Protein AF-A0A9P9QE24-F1 (afdb_monomer_lite)

Structure (mmCIF, N/CA/C/O backbone):
data_AF-A0A9P9QE24-F1
#
_entry.id   AF-A0A9P9QE24-F1
#
loop_
_atom_site.group_PDB
_atom_site.id
_atom_site.type_symbol
_atom_site.label_atom_id
_atom_site.label_alt_id
_atom_site.label_comp_id
_atom_site.label_asym_id
_atom_site.label_entity_id
_atom_site.label_seq_id
_atom_site.pdbx_PDB_ins_code
_atom_site.Cartn_x
_atom_site.Cartn_y
_atom_site.Cartn_z
_atom_site.occupancy
_atom_site.B_iso_or_equiv
_atom_site.auth_seq_id
_atom_site.auth_comp_id
_atom_site.auth_asym_id
_atom_site.auth_atom_id
_atom_site.pdbx_PDB_model_num
ATOM 1 N N . MET A 1 1 ? 2.136 -29.336 -93.535 1.00 42.28 1 MET A N 1
ATOM 2 C CA . MET A 1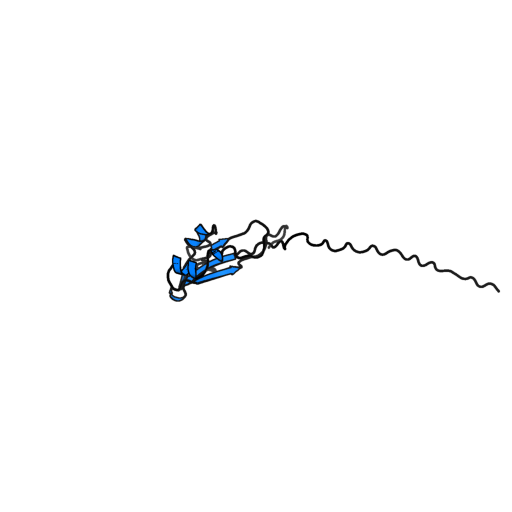 1 ? 2.729 -29.765 -92.248 1.00 42.28 1 MET A CA 1
ATOM 3 C C . MET A 1 1 ? 3.724 -28.710 -91.794 1.00 42.28 1 MET A C 1
ATOM 5 O O . MET A 1 1 ? 4.719 -28.538 -92.482 1.00 42.28 1 MET A O 1
ATOM 9 N N . LYS A 1 2 ? 3.430 -27.976 -90.715 1.00 40.09 2 LYS A N 1
ATOM 10 C CA . LYS A 1 2 ? 4.398 -27.226 -89.889 1.00 40.09 2 LYS A CA 1
ATOM 11 C C . LYS A 1 2 ? 3.633 -26.669 -88.683 1.00 40.09 2 LYS A C 1
ATOM 13 O O . LYS A 1 2 ? 2.966 -25.648 -88.792 1.00 40.09 2 LYS A O 1
ATOM 18 N N . SER A 1 3 ? 3.668 -27.407 -87.577 1.00 41.72 3 SER A N 1
ATOM 19 C CA . SER A 1 3 ? 3.142 -26.965 -86.285 1.00 41.72 3 SER A CA 1
ATOM 20 C C . SER A 1 3 ? 4.275 -26.289 -85.522 1.00 41.72 3 SER A C 1
ATOM 22 O O . SER A 1 3 ? 5.266 -26.941 -85.200 1.00 41.72 3 SER A O 1
ATOM 24 N N . SER A 1 4 ? 4.141 -24.992 -85.258 1.00 46.34 4 SER A N 1
ATOM 25 C CA . SER A 1 4 ? 5.040 -24.264 -84.363 1.00 46.34 4 SER A CA 1
ATOM 26 C C . SER A 1 4 ? 4.561 -24.439 -82.925 1.00 46.34 4 SER A C 1
ATOM 28 O O . SER A 1 4 ? 3.484 -23.972 -82.564 1.00 46.34 4 SER A O 1
ATOM 30 N N . LEU A 1 5 ? 5.362 -25.127 -82.114 1.00 49.28 5 LEU A N 1
ATOM 31 C CA . LEU A 1 5 ? 5.209 -25.207 -80.663 1.00 49.28 5 LEU A CA 1
ATOM 32 C C . LEU A 1 5 ? 5.851 -23.963 -80.036 1.00 49.28 5 LEU A C 1
ATOM 34 O O . LEU A 1 5 ? 7.070 -23.808 -80.064 1.00 49.28 5 LEU A O 1
ATOM 38 N N . LEU A 1 6 ? 5.029 -23.075 -79.479 1.00 48.81 6 LEU A N 1
ATOM 39 C CA . LEU A 1 6 ? 5.473 -22.009 -78.582 1.00 48.81 6 LEU A CA 1
ATOM 40 C C . LEU A 1 6 ? 5.623 -22.597 -77.174 1.00 48.81 6 LEU A C 1
ATOM 42 O O . LEU A 1 6 ? 4.633 -22.904 -76.514 1.00 48.81 6 LEU A O 1
ATOM 46 N N . ALA A 1 7 ? 6.866 -22.769 -76.726 1.00 54.75 7 ALA A N 1
ATOM 47 C CA . ALA A 1 7 ? 7.176 -23.110 -75.344 1.00 54.75 7 ALA A CA 1
ATOM 48 C C . ALA A 1 7 ? 7.156 -21.831 -74.492 1.00 54.75 7 ALA A C 1
ATOM 50 O O . ALA A 1 7 ? 8.026 -20.971 -74.626 1.00 54.75 7 ALA A O 1
ATOM 51 N N . LEU A 1 8 ? 6.152 -21.700 -73.623 1.00 49.38 8 LEU A N 1
ATOM 52 C CA . LEU A 1 8 ? 6.112 -20.676 -72.581 1.00 49.38 8 LEU A CA 1
ATOM 53 C C . LEU A 1 8 ? 7.039 -21.118 -71.437 1.00 49.38 8 LEU A C 1
ATOM 55 O O . LEU A 1 8 ? 6.720 -22.047 -70.697 1.00 49.38 8 LEU A O 1
ATOM 59 N N . ALA A 1 9 ? 8.194 -20.470 -71.291 1.00 56.44 9 ALA A N 1
ATOM 60 C CA . ALA A 1 9 ? 9.043 -20.638 -70.117 1.00 56.44 9 ALA A CA 1
ATOM 61 C C . ALA A 1 9 ? 8.474 -19.794 -68.965 1.00 56.44 9 ALA A C 1
ATOM 63 O O . ALA A 1 9 ? 8.608 -18.571 -68.947 1.00 56.44 9 ALA A O 1
ATOM 64 N N . VAL A 1 10 ? 7.807 -20.449 -68.014 1.00 56.88 10 VAL A N 1
ATOM 65 C CA . VAL A 1 10 ? 7.388 -19.832 -66.751 1.00 56.88 10 VAL A CA 1
ATOM 66 C C . VAL A 1 10 ? 8.619 -19.716 -65.854 1.00 56.88 10 VAL A C 1
ATOM 68 O O . VAL A 1 10 ? 9.113 -20.712 -65.329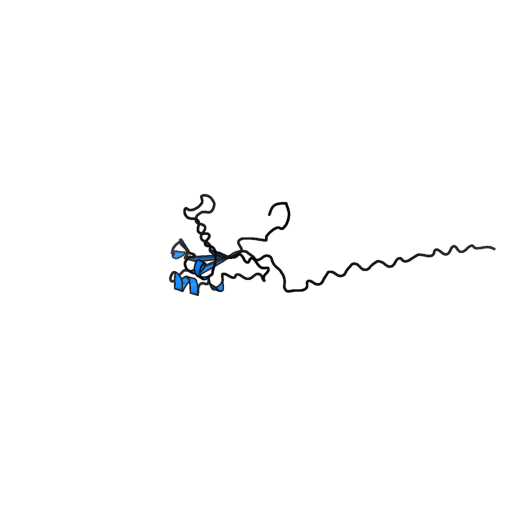 1.00 56.88 10 VAL A O 1
ATOM 71 N N . PHE A 1 11 ? 9.131 -18.497 -65.686 1.00 52.94 11 PHE A N 1
ATOM 72 C CA . PHE A 1 11 ? 10.143 -18.197 -64.677 1.00 52.94 11 PHE A CA 1
ATOM 73 C C . PHE A 1 11 ? 9.480 -18.169 -63.295 1.00 52.94 11 PHE A C 1
ATOM 75 O O . PHE A 1 11 ? 8.800 -17.210 -62.934 1.00 52.94 11 PHE A O 1
ATOM 82 N N . LEU A 1 12 ? 9.676 -19.234 -62.518 1.00 55.22 12 LEU A N 1
ATOM 83 C CA . LEU A 1 12 ? 9.391 -19.256 -61.085 1.00 55.22 12 LEU A CA 1
ATOM 84 C C . LEU A 1 12 ? 10.467 -18.432 -60.368 1.00 55.22 12 LEU A C 1
ATOM 86 O O . LEU A 1 12 ? 11.583 -18.904 -60.156 1.00 55.22 12 LEU A O 1
ATOM 90 N N . ALA A 1 13 ? 10.141 -17.190 -60.012 1.00 59.72 13 ALA A N 1
ATOM 91 C CA . ALA A 1 13 ? 10.952 -16.427 -59.073 1.00 59.72 13 ALA A CA 1
ATOM 92 C C . ALA A 1 13 ? 10.856 -17.090 -57.684 1.00 59.72 13 ALA A C 1
ATOM 94 O O . ALA A 1 13 ? 9.744 -17.381 -57.232 1.00 59.72 13 ALA A O 1
ATOM 95 N N . PRO A 1 14 ? 11.978 -17.342 -56.989 1.00 56.97 14 PRO A N 1
ATOM 96 C CA . PRO A 1 14 ? 11.929 -17.830 -55.621 1.00 56.97 14 PRO A CA 1
ATOM 97 C C . PRO A 1 14 ? 11.340 -16.725 -54.739 1.00 56.97 14 PRO A C 1
ATOM 99 O O . PRO A 1 14 ? 11.884 -15.624 -54.654 1.00 56.97 14 PRO A O 1
ATOM 102 N N . ALA A 1 15 ? 10.206 -17.006 -54.098 1.00 63.94 15 ALA A N 1
ATOM 103 C CA . ALA A 1 15 ? 9.669 -16.135 -53.066 1.00 63.94 15 ALA A CA 1
ATOM 104 C C . ALA A 1 15 ? 10.704 -16.047 -51.935 1.00 63.94 15 ALA A C 1
ATOM 106 O O . ALA A 1 15 ? 11.039 -17.064 -51.323 1.00 63.94 15 ALA A O 1
ATOM 107 N N . LEU A 1 16 ? 11.241 -14.849 -51.679 1.00 59.03 16 LEU A N 1
ATOM 108 C CA . LEU A 1 16 ? 12.042 -14.605 -50.484 1.00 59.03 16 LEU A CA 1
ATOM 109 C C . LEU A 1 16 ? 11.197 -14.991 -49.268 1.00 59.03 16 LEU A C 1
ATOM 111 O O . LEU A 1 16 ? 10.115 -14.442 -49.059 1.00 59.03 16 LEU A O 1
ATOM 115 N N . ALA A 1 17 ? 11.685 -15.959 -48.492 1.00 63.47 17 ALA A N 1
ATOM 116 C CA . ALA A 1 17 ? 11.068 -16.330 -47.232 1.00 63.47 17 ALA A CA 1
ATOM 117 C C . ALA A 1 17 ? 10.991 -15.083 -46.344 1.00 63.47 17 ALA A C 1
ATOM 119 O O . ALA A 1 17 ? 11.987 -14.375 -46.174 1.00 63.47 17 ALA A O 1
ATOM 120 N N . ALA A 1 18 ? 9.803 -14.807 -45.806 1.00 64.38 18 ALA A N 1
ATOM 121 C CA . ALA A 1 18 ? 9.638 -13.742 -44.831 1.00 64.38 18 ALA A CA 1
ATOM 122 C C . ALA A 1 18 ? 10.638 -13.959 -43.681 1.00 64.38 18 ALA A C 1
ATOM 124 O O . ALA A 1 18 ? 10.839 -15.111 -43.271 1.00 64.38 18 ALA A O 1
ATOM 125 N N . PRO A 1 19 ? 11.284 -12.896 -43.170 1.00 58.41 19 PRO A N 1
ATOM 126 C CA . PRO A 1 19 ? 12.170 -13.031 -42.027 1.00 58.41 19 PRO A CA 1
ATOM 127 C C . PRO A 1 19 ? 11.387 -13.683 -40.888 1.00 58.41 19 PRO A C 1
ATOM 129 O O . PRO A 1 19 ? 10.282 -13.251 -40.553 1.00 58.41 19 PRO A O 1
ATOM 132 N N . ALA A 1 20 ? 11.947 -14.758 -40.332 1.00 63.12 20 ALA A N 1
ATOM 133 C CA . ALA A 1 20 ? 11.370 -15.399 -39.164 1.00 63.12 20 ALA A CA 1
ATOM 134 C C . ALA A 1 20 ? 11.201 -14.337 -38.064 1.00 63.12 20 ALA A C 1
ATOM 136 O O . ALA A 1 20 ? 12.107 -13.511 -37.891 1.00 63.12 20 ALA A O 1
ATOM 137 N N . PRO A 1 21 ? 10.069 -14.324 -37.337 1.00 55.22 21 PRO A N 1
ATOM 138 C CA . PRO A 1 21 ? 9.915 -13.427 -36.205 1.00 55.22 21 PRO A CA 1
ATOM 139 C C . PRO A 1 21 ? 11.106 -13.642 -35.275 1.00 55.22 21 PRO A C 1
ATOM 141 O O . PRO A 1 21 ? 11.424 -14.778 -34.916 1.00 55.22 21 PRO A O 1
ATOM 144 N N . LEU A 1 22 ? 11.804 -12.552 -34.949 1.00 54.56 22 LEU A N 1
ATOM 145 C CA . LEU A 1 22 ? 12.902 -12.591 -33.995 1.00 54.56 22 LEU A CA 1
ATOM 146 C C . LEU A 1 22 ? 12.350 -13.195 -32.708 1.00 54.56 22 LEU A C 1
ATOM 148 O O . LEU A 1 22 ? 11.462 -12.620 -32.080 1.00 54.56 22 LEU A O 1
ATOM 152 N N . ALA A 1 23 ? 12.838 -14.383 -32.350 1.00 53.97 23 ALA A N 1
ATOM 153 C CA . ALA A 1 23 ? 12.490 -15.005 -31.089 1.00 53.97 23 ALA A CA 1
ATOM 154 C C . ALA A 1 23 ? 12.843 -14.009 -29.983 1.00 53.97 23 ALA A C 1
ATOM 156 O O . ALA A 1 23 ? 13.989 -13.567 -29.892 1.00 53.97 23 ALA A O 1
ATOM 157 N N . GLN A 1 24 ? 11.849 -13.616 -29.190 1.00 46.56 24 GLN A N 1
ATOM 158 C CA . GLN A 1 24 ? 12.034 -12.694 -28.081 1.00 46.56 24 GLN A CA 1
ATOM 159 C C . GLN A 1 24 ? 13.056 -13.319 -27.118 1.00 46.56 24 GLN A C 1
ATOM 161 O O . GLN A 1 24 ? 12.770 -14.295 -26.428 1.00 46.56 24 GLN A O 1
ATOM 166 N N . GLN A 1 25 ? 14.296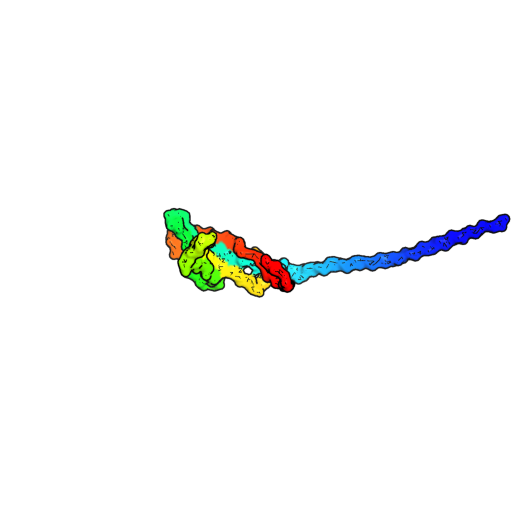 -12.824 -27.150 1.00 42.41 25 GLN A N 1
ATOM 167 C CA . GLN A 1 25 ? 15.378 -13.324 -26.309 1.00 42.41 25 GLN A CA 1
ATOM 168 C C . GLN A 1 25 ? 15.309 -12.627 -24.950 1.00 42.41 25 GLN A C 1
ATOM 170 O O . GLN A 1 25 ? 15.660 -11.457 -24.822 1.00 42.41 25 GLN A O 1
ATOM 175 N N . GLY A 1 26 ? 14.860 -13.365 -23.937 1.00 51.06 26 GLY A N 1
ATOM 176 C CA . GLY A 1 26 ? 14.782 -12.908 -22.549 1.00 51.06 26 GLY A CA 1
ATOM 177 C C . GLY A 1 26 ? 13.394 -13.124 -21.939 1.00 51.06 26 GLY A C 1
ATOM 178 O O . GLY A 1 26 ? 12.436 -13.370 -22.669 1.00 51.06 26 GLY A O 1
ATOM 179 N N . PRO A 1 27 ? 13.267 -13.072 -20.600 1.00 49.84 27 PRO A N 1
ATOM 180 C CA . PRO A 1 27 ? 11.959 -13.082 -19.949 1.00 49.84 27 PRO A CA 1
ATOM 181 C C . PRO A 1 27 ? 11.130 -11.879 -20.416 1.00 49.84 27 PRO A C 1
ATOM 183 O O . PRO A 1 27 ? 11.703 -10.856 -20.796 1.00 49.84 27 PRO A O 1
ATOM 186 N N . ASP A 1 28 ? 9.800 -11.979 -20.355 1.00 52.94 28 ASP A N 1
ATOM 187 C CA . ASP A 1 28 ? 8.926 -10.878 -20.756 1.00 52.94 28 ASP A CA 1
ATOM 188 C C . ASP A 1 28 ? 9.334 -9.560 -20.083 1.00 52.94 28 ASP A C 1
ATOM 190 O O . ASP A 1 28 ? 9.360 -9.436 -18.852 1.00 52.94 28 ASP A O 1
ATOM 194 N N . ALA A 1 29 ? 9.653 -8.570 -20.911 1.00 46.69 29 ALA A N 1
ATOM 195 C CA . ALA A 1 29 ? 9.975 -7.224 -20.484 1.00 46.69 29 ALA A CA 1
ATOM 196 C C . ALA A 1 29 ? 8.685 -6.399 -20.447 1.00 46.69 29 ALA A C 1
ATOM 198 O O . ALA A 1 29 ? 8.307 -5.786 -21.441 1.00 46.69 29 ALA A O 1
ATOM 199 N N . TRP A 1 30 ? 7.994 -6.395 -19.307 1.00 51.59 30 TRP A N 1
ATOM 200 C CA . TRP A 1 30 ? 6.815 -5.553 -19.115 1.00 51.59 30 TRP A CA 1
ATOM 201 C C . TRP A 1 30 ? 7.221 -4.183 -18.570 1.00 51.59 30 TRP A C 1
ATOM 203 O O . TRP A 1 30 ? 8.103 -4.072 -17.708 1.00 51.59 30 TRP A O 1
ATOM 213 N N . PHE A 1 31 ? 6.532 -3.133 -19.026 1.00 54.56 31 PHE A N 1
ATOM 214 C CA . PHE A 1 31 ? 6.487 -1.901 -18.250 1.00 54.56 31 PHE A CA 1
ATOM 215 C C . PHE A 1 31 ? 5.932 -2.243 -16.867 1.00 54.56 31 PHE A C 1
ATOM 217 O O . PHE A 1 31 ? 4.936 -2.964 -16.770 1.00 54.56 31 PHE A O 1
ATOM 224 N N . PRO A 1 32 ? 6.586 -1.801 -15.791 1.00 54.12 32 PRO A N 1
ATOM 225 C CA . PRO A 1 32 ? 6.172 -2.213 -14.470 1.00 54.12 32 PRO A CA 1
ATOM 226 C C . PRO A 1 32 ? 4.820 -1.596 -14.143 1.00 54.12 32 PRO A C 1
ATOM 228 O O . PRO A 1 32 ? 4.676 -0.375 -14.144 1.00 54.12 32 PRO A O 1
ATOM 231 N N . ASP A 1 33 ? 3.850 -2.455 -13.831 1.00 60.31 33 ASP A N 1
ATOM 232 C CA . ASP A 1 33 ? 2.598 -2.030 -13.220 1.00 60.31 33 ASP A CA 1
ATOM 233 C C . ASP A 1 33 ? 2.930 -1.163 -11.998 1.00 60.31 33 ASP A C 1
ATOM 235 O O . ASP A 1 33 ? 3.718 -1.557 -11.125 1.00 60.31 33 ASP A O 1
ATOM 239 N N . VAL A 1 34 ? 2.328 0.021 -11.921 1.00 69.06 34 VAL A N 1
ATOM 240 C CA . VAL A 1 34 ? 2.378 0.807 -10.691 1.00 69.06 34 VAL A CA 1
ATOM 241 C C . VAL A 1 34 ? 1.405 0.155 -9.723 1.00 69.06 34 VAL A C 1
ATOM 243 O O . VAL A 1 34 ? 0.203 0.119 -9.970 1.00 69.06 34 VAL A O 1
ATOM 246 N N . TRP A 1 35 ? 1.929 -0.395 -8.632 1.00 77.75 35 TRP A N 1
ATOM 247 C CA . TRP A 1 35 ? 1.109 -0.913 -7.545 1.00 77.75 35 TRP A CA 1
ATOM 248 C C . TRP A 1 35 ? 0.972 0.153 -6.471 1.00 77.75 35 TRP A C 1
ATOM 250 O O . TRP A 1 35 ? 1.971 0.727 -6.023 1.00 77.75 35 TRP A O 1
ATOM 260 N N . SER A 1 36 ? -0.264 0.370 -6.041 1.00 88.31 36 SER A N 1
ATOM 261 C CA . SER A 1 36 ? -0.604 1.174 -4.878 1.00 88.31 36 SER A CA 1
ATOM 262 C C . SER A 1 36 ? -1.180 0.270 -3.796 1.00 88.31 36 SER A C 1
ATOM 264 O O . SER A 1 36 ? -2.121 -0.474 -4.063 1.00 88.31 36 SER A O 1
ATOM 266 N N . CYS A 1 37 ? -0.651 0.350 -2.578 1.00 93.19 37 CYS A N 1
ATOM 267 C CA . CYS A 1 37 ? -1.118 -0.421 -1.427 1.00 93.19 37 CYS A CA 1
ATOM 268 C C . CYS A 1 37 ? -1.442 0.468 -0.221 1.00 93.19 37 CYS A C 1
ATOM 270 O O . CYS A 1 37 ? -0.856 1.536 -0.057 1.00 93.19 37 CYS A O 1
ATOM 272 N N . ARG A 1 38 ? -2.350 0.019 0.642 1.00 95.88 38 ARG A N 1
ATOM 273 C CA . ARG A 1 38 ? -2.691 0.644 1.927 1.00 95.88 38 ARG A CA 1
ATOM 274 C C . ARG A 1 38 ? -3.123 -0.410 2.938 1.00 95.88 38 ARG A C 1
ATOM 276 O O . ARG A 1 38 ? -3.452 -1.527 2.556 1.00 95.88 38 ARG A O 1
ATOM 283 N N . CYS A 1 39 ? -3.148 -0.048 4.215 1.00 97.44 39 CYS A N 1
ATOM 284 C CA . CYS A 1 39 ? -3.900 -0.790 5.219 1.00 97.44 39 CYS A CA 1
ATOM 285 C C . CYS A 1 39 ? -5.242 -0.085 5.439 1.00 97.44 39 CYS A C 1
ATOM 287 O O . CYS A 1 39 ? -5.279 1.139 5.589 1.00 97.44 39 CYS A O 1
ATOM 289 N N . HIS A 1 40 ? -6.333 -0.842 5.465 1.00 96.81 40 HIS A N 1
ATOM 290 C CA . HIS A 1 40 ? -7.683 -0.323 5.661 1.00 96.81 40 HIS A CA 1
ATOM 291 C C . HIS A 1 40 ? -8.395 -1.073 6.787 1.00 96.81 40 HIS A C 1
ATOM 293 O O . HIS A 1 40 ? -8.266 -2.290 6.907 1.00 96.81 40 HIS A O 1
ATOM 299 N N . SER A 1 41 ? -9.157 -0.348 7.603 1.00 96.56 41 SER A N 1
ATOM 300 C CA . SER A 1 41 ? -10.104 -0.920 8.553 1.00 96.56 41 SER A CA 1
ATOM 301 C C . SER A 1 41 ? -11.511 -0.433 8.234 1.00 96.56 41 SER A C 1
ATOM 303 O O . SER A 1 41 ? -11.800 0.757 8.367 1.00 96.56 41 SER A O 1
ATOM 305 N N . ALA A 1 42 ? -12.396 -1.362 7.868 1.00 94.06 42 ALA A N 1
ATOM 306 C CA . ALA A 1 42 ? -13.806 -1.061 7.630 1.00 94.06 42 ALA A CA 1
ATOM 307 C C . ALA A 1 42 ? -14.528 -0.638 8.921 1.00 94.06 42 ALA A C 1
ATOM 309 O O . ALA A 1 42 ? -15.376 0.246 8.897 1.00 94.06 42 ALA A O 1
ATOM 310 N N . ALA A 1 43 ? -14.158 -1.225 10.066 1.00 94.25 43 ALA A N 1
ATOM 311 C CA . ALA A 1 43 ? -14.761 -0.907 11.363 1.00 94.25 43 ALA A CA 1
ATOM 312 C C . ALA A 1 43 ? -14.464 0.528 11.829 1.00 94.25 43 ALA A C 1
ATOM 314 O O . ALA A 1 43 ? -15.260 1.112 12.558 1.00 94.25 43 ALA A O 1
ATOM 315 N N . GLN A 1 44 ? -13.318 1.079 11.425 1.00 92.12 44 GLN A N 1
ATOM 316 C CA . GLN A 1 44 ? -12.889 2.433 11.787 1.00 92.12 44 GLN A CA 1
ATOM 317 C C . GLN A 1 44 ? -13.076 3.442 10.646 1.00 92.12 44 GLN A C 1
ATOM 319 O O . GLN A 1 44 ? -12.730 4.605 10.824 1.00 92.12 44 GLN A O 1
ATOM 324 N N . ASP A 1 45 ? -13.558 2.994 9.480 1.00 91.56 45 ASP A N 1
ATOM 325 C CA . ASP A 1 45 ? -13.593 3.767 8.231 1.00 91.56 45 ASP A CA 1
ATOM 326 C C . ASP A 1 45 ? -12.272 4.517 7.955 1.00 91.56 45 ASP A C 1
ATOM 328 O O . ASP A 1 45 ? -12.226 5.709 7.648 1.00 91.56 45 ASP A O 1
ATOM 332 N N . LEU A 1 46 ? -11.147 3.814 8.139 1.00 91.88 46 LEU A N 1
ATOM 333 C CA . LEU A 1 46 ? -9.817 4.422 8.118 1.00 91.88 46 LEU A CA 1
ATOM 334 C C . LEU A 1 46 ? -8.891 3.709 7.139 1.00 91.88 46 LEU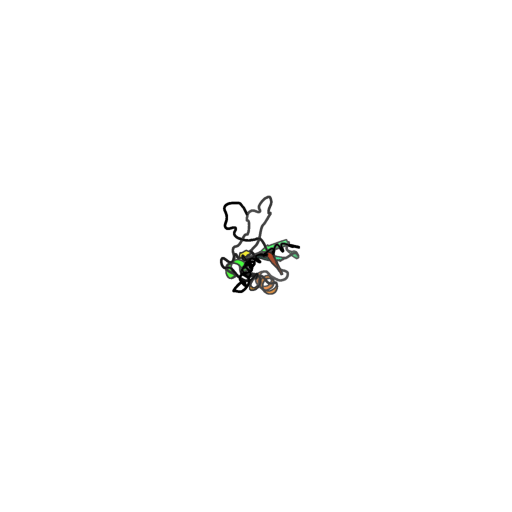 A C 1
ATOM 336 O O . LEU A 1 46 ? -8.839 2.482 7.076 1.00 91.88 46 LEU A O 1
ATOM 340 N N . SER A 1 47 ? -8.130 4.497 6.383 1.00 94.69 47 SER A N 1
ATOM 341 C CA . SER A 1 47 ? -7.006 4.040 5.563 1.00 94.69 47 SER A CA 1
ATOM 342 C C . SER A 1 47 ? -5.712 4.673 6.064 1.00 94.69 47 SER A C 1
ATOM 344 O O . SER A 1 47 ? -5.691 5.868 6.365 1.00 94.69 47 SER A O 1
ATOM 346 N N . ILE A 1 48 ? -4.634 3.892 6.125 1.00 95.06 48 ILE A N 1
ATOM 347 C CA . ILE A 1 48 ? -3.315 4.338 6.583 1.00 95.06 48 ILE A CA 1
ATOM 348 C C . ILE A 1 48 ? -2.199 3.590 5.847 1.00 95.06 48 ILE A C 1
ATOM 350 O O . ILE A 1 48 ? -2.346 2.431 5.460 1.00 95.06 48 ILE A O 1
ATOM 354 N N . VAL A 1 49 ? -1.072 4.269 5.631 1.00 96.12 49 VAL A N 1
ATOM 355 C CA . VAL A 1 49 ? 0.084 3.714 4.906 1.00 96.12 49 VAL A CA 1
ATOM 356 C C . VAL A 1 49 ? 1.392 3.813 5.685 1.00 96.12 49 VAL A C 1
ATOM 358 O O . VAL A 1 49 ? 2.287 2.998 5.472 1.00 96.12 49 VAL A O 1
ATOM 361 N N . GLN A 1 50 ? 1.518 4.766 6.608 1.00 95.56 50 GLN A N 1
ATOM 362 C CA . GLN A 1 50 ? 2.720 4.943 7.422 1.00 95.56 50 GLN A CA 1
ATOM 363 C C . GLN A 1 50 ? 2.624 4.190 8.740 1.00 95.56 50 GLN A C 1
ATOM 365 O O . GLN A 1 50 ? 1.557 4.216 9.338 1.00 95.56 50 GLN A O 1
ATOM 370 N N . PRO A 1 51 ? 3.714 3.580 9.237 1.00 95.06 51 PRO A N 1
ATOM 371 C CA . PRO A 1 51 ? 5.096 3.716 8.754 1.00 95.06 51 PRO A CA 1
ATOM 372 C C . PRO A 1 51 ? 5.517 2.702 7.670 1.00 95.06 51 PRO A C 1
ATOM 374 O O . PRO A 1 51 ? 6.656 2.748 7.206 1.00 95.06 51 PRO A O 1
ATOM 377 N N . ILE A 1 52 ? 4.632 1.778 7.271 1.00 95.75 52 ILE A N 1
ATOM 378 C CA . ILE A 1 52 ? 4.957 0.675 6.343 1.00 95.75 52 ILE A CA 1
ATOM 379 C C . ILE A 1 52 ? 5.450 1.199 4.988 1.00 95.75 52 ILE A C 1
ATOM 381 O O . ILE A 1 52 ? 6.392 0.658 4.416 1.00 95.75 52 ILE A O 1
ATOM 385 N N . CYS A 1 53 ? 4.852 2.274 4.472 1.00 93.94 53 CYS A N 1
ATOM 386 C CA . CYS A 1 53 ? 5.242 2.825 3.178 1.00 93.94 53 CYS A CA 1
ATOM 387 C C . CYS A 1 53 ? 6.703 3.291 3.158 1.00 93.94 53 CYS A C 1
ATOM 389 O O . CYS A 1 53 ? 7.448 2.944 2.238 1.00 93.94 53 CYS A O 1
ATOM 391 N N . ASN A 1 54 ? 7.131 4.003 4.206 1.00 92.94 54 ASN A N 1
ATOM 392 C CA . ASN A 1 54 ? 8.513 4.456 4.335 1.00 92.94 54 ASN A CA 1
ATOM 393 C C . ASN A 1 54 ? 9.488 3.278 4.439 1.00 92.94 54 ASN A C 1
ATOM 395 O O . ASN A 1 54 ? 10.514 3.276 3.761 1.00 92.94 54 ASN A O 1
ATOM 399 N N . SER A 1 55 ? 9.168 2.251 5.234 1.00 91.00 55 SER A N 1
ATOM 400 C CA . SER A 1 55 ? 10.050 1.082 5.377 1.00 91.00 55 SER A CA 1
ATOM 401 C C . SER A 1 55 ? 10.147 0.255 4.091 1.00 91.00 55 SER A C 1
ATOM 403 O O . SER A 1 55 ? 11.198 -0.312 3.794 1.00 91.00 55 SER A O 1
ATOM 405 N N . ALA A 1 56 ? 9.086 0.237 3.284 1.00 88.81 56 ALA A N 1
ATOM 406 C CA . ALA A 1 56 ? 9.069 -0.408 1.977 1.00 88.81 56 ALA A CA 1
ATOM 407 C C . ALA A 1 56 ? 9.765 0.417 0.874 1.00 88.81 56 ALA A C 1
ATOM 409 O O . ALA A 1 56 ? 9.886 -0.064 -0.261 1.00 88.81 56 ALA A O 1
ATOM 410 N N . GLY A 1 57 ? 10.209 1.647 1.166 1.00 85.69 57 GLY A N 1
ATOM 411 C CA . GLY A 1 57 ? 10.742 2.584 0.173 1.00 85.69 57 GLY A CA 1
ATOM 412 C C . GLY A 1 57 ? 9.714 2.940 -0.904 1.00 85.69 57 GLY A C 1
ATOM 413 O O . GLY A 1 57 ? 10.059 3.014 -2.085 1.00 85.69 57 GLY A O 1
ATOM 414 N N . GLY A 1 58 ? 8.441 3.027 -0.517 1.00 86.19 58 GLY A N 1
ATOM 415 C CA . GLY A 1 58 ? 7.363 3.523 -1.364 1.00 86.19 58 GLY A CA 1
ATOM 416 C C . GLY A 1 58 ? 7.173 5.032 -1.210 1.00 86.19 58 GLY A C 1
ATOM 417 O O . GLY A 1 58 ? 7.733 5.663 -0.318 1.00 86.19 58 GLY A O 1
ATOM 418 N N . ALA A 1 59 ? 6.369 5.605 -2.097 1.00 88.56 59 ALA A N 1
ATOM 419 C CA . ALA A 1 59 ? 5.955 6.997 -2.065 1.00 88.56 59 ALA A CA 1
ATOM 420 C C . ALA A 1 59 ? 4.543 7.099 -1.482 1.00 88.56 59 ALA A C 1
ATOM 422 O O . ALA A 1 59 ? 3.595 6.545 -2.044 1.00 88.56 59 ALA A O 1
ATOM 423 N N . ASP A 1 60 ? 4.408 7.827 -0.379 1.00 90.94 60 ASP A N 1
ATOM 424 C CA . ASP A 1 60 ? 3.120 8.144 0.231 1.00 90.94 60 ASP A CA 1
ATOM 425 C C . ASP A 1 60 ? 2.354 9.144 -0.646 1.00 90.94 60 ASP A C 1
ATOM 427 O O . ASP A 1 60 ? 2.812 10.260 -0.879 1.00 90.94 60 ASP A O 1
ATOM 431 N N . GLN A 1 61 ? 1.204 8.723 -1.163 1.00 88.81 61 GLN A N 1
ATOM 432 C CA . GLN A 1 61 ? 0.297 9.520 -1.992 1.00 88.81 61 GLN A CA 1
ATOM 433 C C . GLN A 1 61 ? -0.845 10.126 -1.162 1.00 88.81 61 GLN A C 1
ATOM 435 O O . GLN A 1 61 ? -1.896 10.463 -1.712 1.00 88.81 61 GLN A O 1
ATOM 440 N N . THR A 1 62 ? -0.680 10.223 0.163 1.00 89.50 62 THR A N 1
ATOM 441 C CA . THR A 1 62 ? -1.707 10.779 1.042 1.00 89.50 62 THR A CA 1
ATOM 442 C C . THR A 1 62 ? -1.989 12.244 0.714 1.00 89.50 62 THR A C 1
ATOM 444 O O . THR A 1 62 ? -1.141 13.108 0.927 1.00 89.50 62 THR A O 1
ATOM 447 N N . LEU A 1 63 ? -3.201 12.542 0.240 1.00 83.75 63 LEU A N 1
ATOM 448 C CA . LEU A 1 63 ? -3.655 13.916 0.013 1.00 83.75 63 LEU A CA 1
ATOM 449 C C . LEU A 1 63 ? -4.254 14.492 1.299 1.00 83.75 63 LEU A C 1
ATOM 451 O O . LEU A 1 63 ? -5.308 14.048 1.768 1.00 83.75 63 LEU A O 1
ATOM 455 N N . ASN A 1 64 ? -3.573 15.492 1.858 1.00 79.69 64 ASN A N 1
ATOM 456 C CA . ASN A 1 64 ? -4.044 16.268 2.997 1.00 79.69 64 ASN A CA 1
ATOM 457 C C . ASN A 1 64 ? -3.857 17.773 2.711 1.00 79.69 64 ASN A C 1
ATOM 459 O O . ASN A 1 64 ? -2.709 18.204 2.586 1.00 79.69 64 ASN A O 1
ATOM 463 N N . PRO A 1 65 ? -4.934 18.578 2.610 1.00 82.62 65 PRO A N 1
ATOM 464 C CA . PRO A 1 65 ? -6.349 18.232 2.819 1.00 82.62 65 PRO A CA 1
ATOM 465 C C . PRO A 1 65 ? -6.948 17.338 1.706 1.00 82.62 65 PRO A C 1
ATOM 467 O O . PRO A 1 65 ? -6.339 17.198 0.645 1.00 82.62 65 PRO A O 1
ATOM 470 N N . PRO A 1 66 ? -8.133 16.720 1.921 1.00 83.50 66 PRO A N 1
ATOM 471 C CA . PRO A 1 66 ? -8.826 15.941 0.890 1.00 83.50 66 PRO A CA 1
ATOM 472 C C . PRO A 1 66 ? -9.104 16.767 -0.376 1.00 83.50 66 PRO A C 1
ATOM 474 O O . PRO A 1 66 ? -9.536 17.916 -0.286 1.00 83.50 66 PRO A O 1
ATOM 477 N N . HIS A 1 67 ? -8.906 16.176 -1.556 1.00 85.50 67 HIS A N 1
ATOM 478 C CA . HIS A 1 67 ? -9.209 16.827 -2.834 1.00 85.50 67 HIS A CA 1
ATOM 479 C C . HIS A 1 67 ? -10.724 16.786 -3.123 1.00 85.50 67 HIS A C 1
ATOM 481 O O . HIS A 1 67 ? -11.340 15.748 -2.873 1.00 85.50 67 HIS A O 1
ATOM 487 N N . PRO A 1 68 ? -11.337 17.829 -3.722 1.00 79.75 68 PRO A N 1
ATOM 488 C CA . PRO A 1 68 ? -12.783 17.866 -3.984 1.00 79.75 68 PRO A CA 1
ATOM 489 C C . PRO A 1 68 ? -13.314 16.682 -4.805 1.00 79.75 68 PRO A C 1
ATOM 491 O O . PRO A 1 68 ? -14.400 16.182 -4.539 1.00 79.75 68 PRO A O 1
ATOM 494 N N . THR A 1 69 ? -12.537 16.212 -5.786 1.00 82.88 69 THR A N 1
ATOM 495 C CA . THR A 1 69 ? -12.931 15.112 -6.689 1.00 82.88 69 THR A CA 1
ATOM 496 C C . THR A 1 69 ? -12.380 13.751 -6.267 1.00 82.88 69 THR A C 1
ATOM 498 O O . THR A 1 69 ? -12.988 12.727 -6.545 1.00 82.88 69 THR A O 1
ATOM 501 N N . LEU A 1 70 ? -11.211 13.719 -5.618 1.00 72.69 70 LEU A N 1
ATOM 502 C CA . LEU A 1 70 ? -10.499 12.467 -5.311 1.00 72.69 70 LEU A CA 1
ATOM 503 C C . LEU A 1 70 ? -10.644 12.064 -3.837 1.00 72.69 70 LEU A C 1
ATOM 505 O O . LEU A 1 70 ? -10.149 11.013 -3.432 1.00 72.69 70 LEU A O 1
ATOM 509 N N . GLY A 1 71 ? -11.299 12.903 -3.028 1.00 84.00 71 GLY A N 1
ATOM 510 C CA . GLY A 1 71 ? -11.422 12.723 -1.591 1.00 84.00 71 GLY A CA 1
ATOM 511 C C . GLY A 1 71 ? -10.061 12.638 -0.901 1.00 84.00 71 GLY A C 1
ATOM 512 O O . GLY A 1 71 ? -9.076 13.262 -1.315 1.00 84.00 71 GLY A O 1
ATOM 513 N N . ARG A 1 72 ? -10.003 11.851 0.178 1.00 83.00 72 ARG A N 1
ATOM 514 C CA . ARG A 1 72 ? -8.746 11.506 0.844 1.00 83.00 72 ARG A CA 1
ATOM 515 C C . ARG A 1 72 ? -8.125 10.305 0.127 1.00 83.00 72 ARG A C 1
ATOM 517 O O . ARG A 1 72 ? -8.469 9.154 0.383 1.00 83.00 72 ARG A O 1
ATOM 524 N N . ASN A 1 73 ? -7.207 10.585 -0.785 1.00 87.19 73 ASN A N 1
ATOM 525 C CA . ASN A 1 73 ? -6.383 9.569 -1.428 1.00 87.19 73 ASN A CA 1
ATOM 526 C C . ASN A 1 73 ? -5.331 9.123 -0.401 1.00 87.19 73 ASN A C 1
ATOM 528 O O . ASN A 1 73 ? -4.569 9.971 0.028 1.00 87.19 73 ASN A O 1
ATOM 532 N N . VAL A 1 74 ? -5.341 7.865 0.060 1.00 93.50 74 VAL A N 1
ATOM 533 C CA . VAL A 1 74 ? -4.349 7.309 1.009 1.00 93.50 74 VAL A CA 1
ATOM 534 C C . VAL A 1 74 ? -3.787 6.025 0.425 1.00 93.50 74 VAL A C 1
ATOM 536 O O . VAL A 1 74 ? -4.407 4.968 0.543 1.00 93.50 74 VAL A O 1
ATOM 539 N N . TRP A 1 75 ? -2.637 6.124 -0.234 1.00 93.31 75 TRP A N 1
ATOM 540 C CA . TRP A 1 75 ? -2.013 5.006 -0.931 1.00 93.31 75 TRP A CA 1
ATOM 541 C C . TRP A 1 75 ? -0.492 5.121 -0.888 1.00 93.31 75 TRP A C 1
ATOM 543 O O . TRP A 1 75 ? 0.064 6.203 -1.011 1.00 93.31 75 TRP A O 1
ATOM 553 N N . CYS A 1 76 ? 0.186 3.995 -0.734 1.00 92.31 76 CYS A N 1
ATOM 554 C CA . CYS A 1 76 ? 1.619 3.870 -0.915 1.00 92.31 76 CYS A CA 1
ATOM 555 C C . CYS A 1 76 ? 1.884 3.336 -2.315 1.00 92.31 76 CYS A C 1
ATOM 557 O O . CYS A 1 76 ? 1.420 2.242 -2.628 1.00 92.31 76 CYS A O 1
ATOM 559 N N . SER A 1 77 ? 2.630 4.059 -3.141 1.00 87.44 77 SER A N 1
ATOM 560 C CA . SER A 1 77 ? 2.954 3.634 -4.506 1.00 87.44 77 SER A CA 1
ATOM 561 C C . SER A 1 77 ? 4.431 3.305 -4.645 1.00 87.44 77 SER A C 1
ATOM 563 O O . SER A 1 77 ? 5.279 3.955 -4.038 1.00 87.44 77 SER A O 1
ATOM 565 N N . LYS A 1 78 ? 4.772 2.321 -5.477 1.00 79.94 78 LYS A N 1
ATOM 566 C CA . LYS A 1 78 ? 6.173 2.047 -5.821 1.00 79.94 78 LYS A CA 1
ATOM 567 C C . LYS A 1 78 ? 6.306 1.789 -7.310 1.00 79.94 78 LYS A C 1
ATOM 569 O O . LYS A 1 78 ? 5.822 0.784 -7.819 1.00 79.94 78 LYS A O 1
ATOM 574 N N . ILE A 1 79 ? 6.988 2.704 -7.988 1.00 70.56 79 ILE A N 1
ATOM 575 C CA . ILE A 1 79 ? 7.309 2.589 -9.409 1.00 70.56 79 ILE A CA 1
ATOM 576 C C . ILE A 1 79 ? 8.614 1.797 -9.527 1.00 70.56 79 ILE A C 1
ATOM 578 O O . ILE A 1 79 ? 9.595 2.095 -8.842 1.00 70.56 79 ILE A O 1
ATOM 582 N N . SER A 1 80 ? 8.646 0.778 -10.386 1.00 61.00 80 SER A N 1
ATOM 583 C CA . SER A 1 80 ? 9.922 0.196 -10.813 1.00 61.00 80 SER A CA 1
ATOM 584 C C . SER A 1 80 ? 10.434 1.002 -12.001 1.00 61.00 80 SER A C 1
ATOM 586 O O . SER A 1 80 ? 9.707 1.254 -12.948 1.00 61.00 80 SER A O 1
ATOM 588 N N . THR A 1 81 ? 11.693 1.416 -11.972 1.00 60.88 81 THR A N 1
ATOM 589 C CA . THR A 1 81 ? 12.336 2.103 -13.107 1.00 60.88 81 THR A CA 1
ATOM 590 C C . THR A 1 81 ? 13.046 1.132 -14.050 1.00 60.88 81 THR A C 1
ATOM 592 O O . THR A 1 81 ? 13.633 1.539 -15.046 1.00 60.88 81 THR A O 1
ATOM 595 N N . LYS A 1 82 ? 13.006 -0.169 -13.737 1.00 55.78 82 LYS A N 1
ATOM 596 C CA . LYS A 1 82 ? 13.564 -1.249 -14.554 1.00 55.78 82 LYS A CA 1
ATOM 597 C C . LYS A 1 82 ? 12.438 -2.148 -15.048 1.00 55.78 82 LYS A C 1
ATOM 599 O O . LYS A 1 82 ? 11.542 -2.472 -14.259 1.00 55.78 82 LYS A O 1
ATOM 604 N N . SER A 1 83 ? 12.538 -2.569 -16.311 1.00 53.16 83 SER A N 1
ATOM 605 C CA . SER A 1 83 ? 11.736 -3.667 -16.853 1.00 53.16 83 SER A CA 1
ATOM 606 C C . SER A 1 83 ? 11.871 -4.879 -15.932 1.00 53.16 83 SER A C 1
ATOM 608 O O . SER A 1 83 ? 12.978 -5.256 -15.535 1.00 53.16 83 SER A O 1
ATOM 610 N N . ALA A 1 84 ? 10.737 -5.409 -15.497 1.00 56.66 84 ALA A N 1
ATOM 611 C CA . ALA A 1 84 ? 10.668 -6.509 -14.554 1.00 56.66 84 ALA A CA 1
ATOM 612 C C . ALA A 1 84 ? 9.375 -7.287 -14.782 1.00 56.66 84 ALA A C 1
ATOM 614 O O . ALA A 1 84 ? 8.428 -6.782 -15.381 1.00 56.66 84 ALA A O 1
ATOM 615 N N . GLN A 1 85 ? 9.321 -8.506 -14.250 1.00 58.66 85 GLN A N 1
ATOM 616 C CA . GLN A 1 85 ? 8.078 -9.264 -14.197 1.00 58.66 85 GLN A CA 1
ATOM 617 C C . GLN A 1 85 ? 6.986 -8.472 -13.463 1.00 58.66 85 GLN A C 1
ATOM 619 O O . GLN A 1 85 ? 7.271 -7.695 -12.542 1.00 58.66 85 GLN A O 1
ATOM 624 N N . ARG A 1 86 ? 5.730 -8.700 -13.862 1.00 64.56 86 ARG A N 1
ATOM 625 C CA . ARG A 1 86 ? 4.541 -8.136 -13.213 1.00 64.56 86 ARG A CA 1
ATOM 626 C C . ARG A 1 86 ? 4.446 -8.668 -11.784 1.00 64.56 86 ARG A C 1
ATOM 628 O O . ARG A 1 86 ? 3.922 -9.750 -11.536 1.00 64.56 86 ARG A O 1
ATOM 635 N N . THR A 1 87 ? 5.008 -7.934 -10.831 1.00 70.38 87 THR A N 1
ATOM 636 C CA . THR A 1 87 ? 5.003 -8.321 -9.417 1.00 70.38 87 THR A CA 1
ATOM 637 C C . THR A 1 87 ? 4.674 -7.121 -8.547 1.00 70.38 87 THR A C 1
ATOM 639 O O . THR A 1 87 ? 5.320 -6.075 -8.640 1.00 70.38 87 THR A O 1
ATOM 642 N N . ASN A 1 88 ? 3.711 -7.295 -7.641 1.00 77.50 88 ASN A N 1
ATOM 643 C CA . ASN A 1 88 ? 3.432 -6.314 -6.605 1.00 77.50 88 ASN A CA 1
ATOM 644 C C . ASN A 1 88 ? 4.577 -6.290 -5.582 1.00 77.50 88 ASN A C 1
ATOM 646 O O . ASN A 1 88 ? 4.618 -7.085 -4.643 1.00 77.50 88 ASN A O 1
ATOM 650 N N . ARG A 1 89 ? 5.508 -5.348 -5.748 1.00 77.75 89 ARG A N 1
ATOM 651 C CA . ARG A 1 89 ? 6.668 -5.195 -4.852 1.00 77.75 89 ARG A CA 1
ATOM 652 C C . ARG A 1 89 ? 6.317 -4.649 -3.468 1.00 77.75 89 ARG A C 1
ATOM 654 O O . ARG A 1 89 ? 7.185 -4.631 -2.599 1.00 77.75 89 ARG A O 1
ATOM 661 N N . LEU A 1 90 ? 5.084 -4.191 -3.269 1.00 85.88 90 LEU A N 1
ATOM 662 C CA . LEU A 1 90 ? 4.588 -3.707 -1.985 1.00 85.88 90 LEU A CA 1
ATOM 663 C C . LEU A 1 90 ? 3.838 -4.788 -1.198 1.00 85.88 90 LEU A C 1
ATOM 665 O O . LEU A 1 90 ? 3.774 -4.668 0.019 1.00 85.88 90 LEU A O 1
ATOM 669 N N . ALA A 1 91 ? 3.352 -5.863 -1.833 1.00 85.38 91 ALA A N 1
ATOM 670 C CA . ALA A 1 91 ? 2.574 -6.923 -1.170 1.00 85.38 91 ALA A CA 1
ATOM 671 C C . ALA A 1 91 ? 3.323 -7.619 -0.017 1.00 85.38 91 ALA A C 1
ATOM 673 O O . ALA A 1 91 ? 2.719 -8.058 0.957 1.00 85.38 91 ALA A O 1
ATOM 674 N N . GLY A 1 92 ? 4.656 -7.697 -0.091 1.00 88.56 92 GLY A N 1
ATOM 675 C CA . GLY A 1 92 ? 5.463 -8.229 1.012 1.00 88.56 92 GLY A CA 1
ATOM 676 C C . GLY A 1 92 ? 5.417 -7.355 2.271 1.00 88.56 92 GLY A C 1
ATOM 677 O O . GLY A 1 92 ? 5.488 -7.879 3.378 1.00 88.56 92 GLY A O 1
ATOM 678 N N . ALA A 1 93 ? 5.265 -6.038 2.113 1.00 93.25 93 ALA A N 1
ATOM 679 C CA . ALA A 1 93 ? 5.182 -5.081 3.217 1.00 93.25 93 ALA A CA 1
ATOM 680 C C . ALA A 1 93 ? 3.728 -4.794 3.632 1.00 93.25 93 ALA A C 1
ATOM 682 O O . ALA A 1 93 ? 3.437 -4.658 4.817 1.00 93.25 93 ALA A O 1
ATOM 683 N N . PHE A 1 94 ? 2.818 -4.738 2.659 1.00 94.75 94 PHE A N 1
ATOM 684 C CA . PHE A 1 94 ? 1.381 -4.568 2.844 1.00 94.75 94 PHE A CA 1
ATOM 685 C C . PHE A 1 94 ? 0.684 -5.922 2.712 1.00 94.75 94 PHE A C 1
ATOM 687 O O . PHE A 1 94 ? 0.267 -6.322 1.628 1.00 94.75 94 PHE A O 1
ATOM 694 N N . ASN A 1 95 ? 0.561 -6.613 3.839 1.00 96.12 95 ASN A N 1
ATOM 695 C CA . ASN A 1 95 ? -0.252 -7.816 4.000 1.00 96.12 95 ASN A CA 1
ATOM 696 C C . ASN A 1 95 ? -1.028 -7.735 5.322 1.00 96.12 95 ASN A C 1
ATOM 698 O O . ASN A 1 95 ? -0.664 -6.954 6.202 1.00 96.12 95 ASN A O 1
ATOM 702 N N . ASP A 1 96 ? -2.076 -8.545 5.470 1.00 97.25 96 ASP A N 1
ATOM 703 C CA . ASP A 1 96 ? -2.980 -8.485 6.628 1.00 97.25 96 ASP A CA 1
ATOM 704 C C . ASP A 1 96 ? -2.248 -8.645 7.961 1.00 97.25 96 ASP A C 1
ATOM 706 O O . ASP A 1 96 ? -2.526 -7.919 8.910 1.00 97.25 96 ASP A O 1
ATOM 710 N N . ALA A 1 97 ? -1.254 -9.536 8.031 1.00 96.62 97 ALA A N 1
ATOM 711 C CA . ALA A 1 97 ? -0.469 -9.735 9.245 1.00 96.62 97 ALA A CA 1
ATOM 712 C C . ALA A 1 97 ? 0.358 -8.489 9.605 1.00 96.62 97 ALA A C 1
ATOM 714 O O . ALA A 1 97 ? 0.399 -8.087 10.768 1.00 96.62 97 ALA A O 1
ATOM 715 N N . ALA A 1 98 ? 0.995 -7.854 8.618 1.00 96.00 98 ALA A N 1
ATOM 716 C CA . ALA A 1 98 ? 1.750 -6.620 8.811 1.00 96.00 98 ALA A CA 1
ATOM 717 C C . ALA A 1 98 ? 0.834 -5.444 9.183 1.00 96.00 98 ALA A C 1
ATOM 719 O O . ALA A 1 98 ? 1.142 -4.708 10.121 1.00 96.00 98 ALA A O 1
ATOM 720 N N . CYS A 1 99 ? -0.310 -5.307 8.506 1.00 97.38 99 CYS A N 1
ATOM 721 C CA . CYS A 1 99 ? -1.313 -4.289 8.807 1.00 97.38 99 CYS A CA 1
ATOM 722 C C . CYS A 1 99 ? -1.870 -4.455 10.227 1.00 97.38 99 CYS A C 1
ATOM 724 O O . CYS A 1 99 ? -1.856 -3.499 11.002 1.00 97.38 99 CYS A O 1
ATOM 726 N N . ALA A 1 100 ? -2.271 -5.671 10.607 1.00 97.00 100 ALA A N 1
ATOM 727 C CA . ALA A 1 100 ? -2.791 -5.955 11.939 1.00 97.00 100 ALA A CA 1
ATOM 728 C C . ALA A 1 100 ? -1.740 -5.736 13.037 1.00 97.00 100 ALA A C 1
ATOM 730 O O . ALA A 1 100 ? -2.044 -5.182 14.093 1.00 97.00 100 ALA A O 1
ATOM 731 N N . LYS A 1 101 ? -0.484 -6.120 12.781 1.00 96.69 101 LYS A N 1
ATOM 732 C CA . LYS A 1 101 ? 0.630 -5.888 13.710 1.00 96.69 101 LYS A CA 1
ATOM 733 C C . LYS A 1 101 ? 0.910 -4.399 13.915 1.00 96.69 101 LYS A C 1
ATOM 735 O O . LYS A 1 101 ? 1.220 -3.993 15.031 1.00 96.69 101 LYS A O 1
ATOM 740 N N . GLN A 1 102 ? 0.851 -3.605 12.848 1.00 97.00 102 GLN A N 1
ATOM 741 C CA . GLN A 1 102 ? 1.248 -2.199 12.886 1.00 97.00 102 GLN A CA 1
ATOM 742 C C . GLN A 1 102 ? 0.129 -1.269 13.371 1.00 97.00 102 GLN A C 1
ATOM 744 O O . GLN A 1 102 ? 0.420 -0.277 14.038 1.00 97.00 102 GLN A O 1
ATOM 749 N N . PHE A 1 103 ? -1.126 -1.572 13.029 1.00 96.19 103 PHE A N 1
ATOM 750 C CA . PHE A 1 103 ? -2.272 -0.677 13.233 1.00 96.19 103 PHE A CA 1
ATOM 751 C C . PHE A 1 103 ? -3.369 -1.265 14.128 1.00 96.19 103 PHE A C 1
ATOM 753 O O . PHE A 1 103 ? -4.305 -0.559 14.496 1.00 96.19 103 PHE A O 1
ATOM 760 N N . GLY A 1 104 ? -3.234 -2.529 14.528 1.00 95.94 104 GLY A N 1
ATOM 761 C CA . GLY A 1 104 ? -4.179 -3.226 15.393 1.00 95.94 104 GLY A CA 1
ATOM 762 C C . GLY A 1 104 ? -5.112 -4.168 14.634 1.00 95.94 104 GLY A C 1
ATOM 763 O O . GLY A 1 104 ? -5.194 -4.170 13.405 1.00 95.94 104 GLY A O 1
ATOM 764 N N . ALA A 1 105 ? -5.823 -5.003 15.391 1.00 95.50 105 ALA A N 1
ATOM 765 C CA . ALA A 1 105 ? -6.757 -5.974 14.831 1.00 95.50 105 ALA A CA 1
ATOM 766 C C . ALA A 1 105 ? -7.821 -5.293 13.950 1.00 95.50 105 ALA A C 1
ATOM 768 O O . ALA A 1 105 ? -8.351 -4.237 14.294 1.00 95.50 105 ALA A O 1
ATOM 769 N N . GLY A 1 106 ? -8.141 -5.917 12.813 1.00 94.31 106 GLY A N 1
ATOM 770 C CA . GLY A 1 106 ? -9.137 -5.409 11.865 1.00 94.31 106 GLY A CA 1
ATOM 771 C C . GLY A 1 106 ? -8.593 -4.466 10.787 1.00 94.31 106 GLY A C 1
ATOM 772 O O . GLY A 1 106 ? -9.384 -3.995 9.971 1.00 94.31 106 GLY A O 1
ATOM 773 N N . PHE A 1 107 ? -7.283 -4.201 10.752 1.00 97.50 107 PHE A N 1
ATOM 774 C CA . PHE A 1 107 ? -6.628 -3.635 9.573 1.00 97.50 107 PHE A CA 1
ATOM 775 C C . PHE A 1 107 ? -6.199 -4.745 8.611 1.00 97.50 107 PHE A C 1
ATOM 777 O O . PHE A 1 107 ? -5.443 -5.639 8.990 1.00 97.50 107 PHE A O 1
ATOM 784 N N . VAL A 1 108 ? -6.645 -4.645 7.362 1.00 97.69 108 VAL A N 1
ATOM 785 C CA . VAL A 1 108 ? -6.304 -5.555 6.259 1.00 97.69 108 VAL A CA 1
ATOM 786 C C . VAL A 1 108 ? -5.561 -4.803 5.165 1.00 97.69 108 VAL A C 1
ATOM 788 O O . VAL A 1 108 ? -5.712 -3.584 5.027 1.00 97.69 108 VAL A O 1
ATOM 791 N N . ALA A 1 109 ? -4.732 -5.506 4.403 1.00 96.69 109 ALA A N 1
ATOM 792 C CA . ALA A 1 109 ? -4.034 -4.911 3.277 1.00 96.69 109 ALA A CA 1
ATOM 793 C C . ALA A 1 109 ? -4.954 -4.818 2.059 1.00 96.69 109 ALA A C 1
ATOM 795 O O . ALA A 1 109 ? -5.637 -5.767 1.685 1.00 96.69 109 ALA A O 1
ATOM 796 N N . GLU A 1 110 ? -4.910 -3.676 1.388 1.00 95.00 110 GLU A N 1
ATOM 797 C CA . GLU A 1 110 ? -5.556 -3.464 0.103 1.00 95.00 110 GLU A CA 1
ATOM 798 C C . GLU A 1 110 ? -4.498 -2.996 -0.888 1.00 95.00 110 GLU A C 1
ATOM 800 O O . GLU A 1 110 ? -3.815 -1.999 -0.654 1.00 95.00 110 GLU A O 1
ATOM 805 N N . CYS A 1 111 ? -4.363 -3.709 -2.002 1.00 91.00 111 CYS A N 1
ATOM 806 C CA . CYS A 1 111 ? -3.453 -3.354 -3.079 1.00 91.00 111 CYS A CA 1
ATOM 807 C C . CYS A 1 111 ? -4.197 -3.353 -4.408 1.00 91.00 111 CYS A C 1
ATOM 809 O O . CYS A 1 111 ? -4.939 -4.285 -4.712 1.00 91.00 111 CYS A O 1
ATOM 811 N N . LYS A 1 112 ? -3.943 -2.338 -5.228 1.00 86.94 112 LYS A N 1
ATOM 812 C CA . LYS A 1 112 ? -4.478 -2.231 -6.585 1.00 86.94 112 LYS A CA 1
ATOM 813 C C . LYS A 1 112 ? -3.391 -1.809 -7.563 1.00 86.94 112 LYS A C 1
ATOM 815 O O . LYS A 1 112 ? -2.405 -1.175 -7.186 1.00 86.94 112 LYS A O 1
ATOM 820 N N . VAL A 1 113 ? -3.605 -2.142 -8.827 1.00 79.25 113 VAL A N 1
ATOM 821 C CA . VAL A 1 113 ? -2.817 -1.607 -9.938 1.00 79.25 113 VAL A CA 1
ATOM 822 C C . VAL A 1 113 ? -3.362 -0.218 -10.280 1.00 79.25 113 VAL A C 1
ATOM 824 O O . 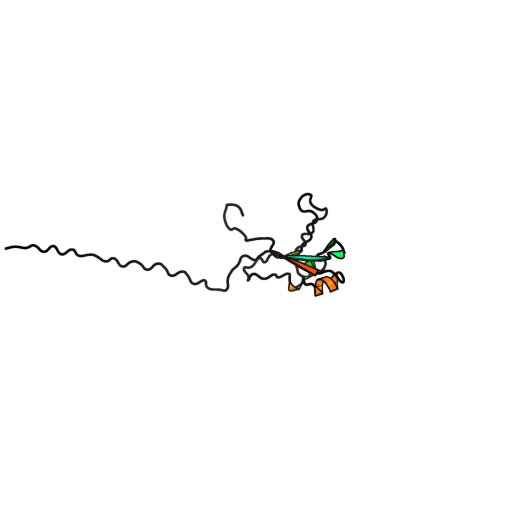VAL A 1 113 ? -4.567 -0.063 -10.467 1.00 79.25 113 VAL A O 1
ATOM 827 N N . THR A 1 114 ? -2.498 0.797 -10.312 1.00 68.94 114 THR A N 1
ATOM 828 C CA . THR A 1 114 ? -2.843 2.221 -10.508 1.00 68.94 114 THR A CA 1
ATOM 829 C C . THR A 1 114 ? -2.248 2.856 -11.764 1.00 68.94 114 THR A C 1
ATOM 831 O O . THR A 1 114 ? -2.353 4.069 -11.912 1.00 68.94 114 THR A O 1
ATOM 834 N N . GLY A 1 115 ? -1.688 2.097 -12.712 1.00 61.66 115 GLY A N 1
ATOM 835 C CA . GLY A 1 115 ? -1.294 2.688 -13.997 1.00 61.66 115 GLY A CA 1
ATOM 836 C C . GLY A 1 115 ? -0.686 1.741 -15.031 1.00 61.66 115 GLY A C 1
ATOM 837 O O . GLY A 1 115 ? -0.414 0.578 -14.728 1.00 61.66 115 GLY A O 1
ATOM 838 N N . TYR A 1 116 ? -0.447 2.304 -16.226 1.00 54.53 116 TYR A N 1
ATOM 839 C CA . TYR A 1 116 ? 0.325 1.754 -17.348 1.00 54.53 116 TYR A CA 1
ATOM 840 C C . TYR A 1 116 ? 1.476 2.704 -17.740 1.00 54.53 116 TYR A C 1
ATOM 842 O O . TYR A 1 116 ? 1.314 3.917 -17.702 1.00 54.53 116 TYR A O 1
ATOM 850 N N . THR A 1 117 ? 2.605 2.091 -18.112 1.00 47.44 117 THR A N 1
ATOM 851 C CA . THR A 1 117 ? 3.551 2.414 -19.203 1.00 47.44 117 THR A CA 1
ATOM 852 C C . THR A 1 117 ? 4.001 3.862 -19.472 1.00 47.44 117 THR A C 1
ATOM 854 O O . THR A 1 117 ? 3.213 4.743 -19.774 1.00 47.44 117 THR A O 1
ATOM 857 N N . LEU A 1 118 ? 5.328 4.057 -19.524 1.00 44.50 118 LEU A N 1
ATOM 858 C CA . LEU A 1 118 ? 5.976 5.205 -20.175 1.00 44.50 118 LEU A CA 1
ATOM 859 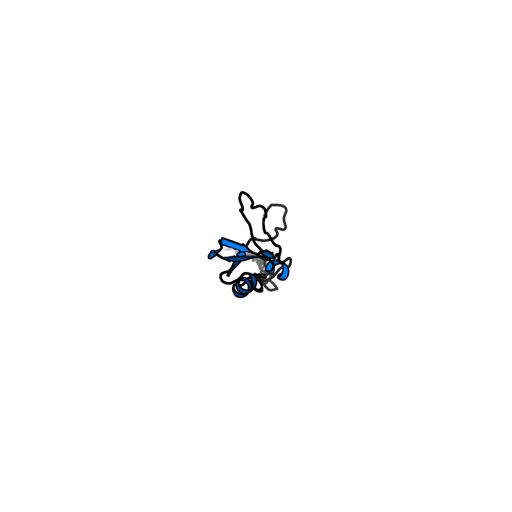C C . LEU A 1 118 ? 5.792 5.110 -21.703 1.00 44.50 118 LEU A C 1
ATOM 861 O O . LEU A 1 118 ? 6.313 4.170 -22.308 1.00 44.50 118 LEU A O 1
ATOM 865 N N . CYS A 1 119 ? 5.113 6.071 -22.336 1.00 44.91 119 CYS A N 1
ATOM 866 C CA . CYS A 1 119 ? 5.165 6.226 -23.793 1.00 44.91 119 CYS A CA 1
ATOM 867 C C . CYS A 1 119 ? 6.488 6.892 -24.188 1.00 44.91 119 CYS A C 1
ATOM 869 O O . CYS A 1 119 ? 6.866 7.925 -23.637 1.00 44.91 119 CYS A O 1
ATOM 871 N N . PHE A 1 120 ? 7.192 6.312 -25.157 1.00 42.19 120 PHE A N 1
ATOM 872 C CA . PHE A 1 120 ? 8.277 6.989 -25.863 1.00 42.19 120 PHE A CA 1
ATOM 873 C C . PHE A 1 120 ? 7.745 7.400 -27.247 1.00 42.19 120 PHE A C 1
ATOM 875 O O . PHE A 1 120 ? 7.697 6.569 -28.151 1.00 42.19 120 PHE A O 1
ATOM 882 N N . GLY A 1 121 ? 7.298 8.655 -27.389 1.00 41.75 121 GLY A N 1
ATOM 883 C CA . GLY A 1 121 ? 6.728 9.241 -28.614 1.00 41.75 121 GLY A CA 1
ATOM 884 C C . GLY A 1 121 ? 6.037 10.591 -28.344 1.00 41.75 121 GLY A C 1
ATOM 885 O O . GLY A 1 121 ? 5.659 10.846 -27.206 1.00 41.75 121 GLY A O 1
ATOM 886 N N . GLU A 1 122 ? 5.921 11.457 -29.361 1.00 39.19 122 GLU A N 1
ATOM 887 C CA . GLU A 1 122 ? 5.406 12.846 -29.267 1.00 39.19 122 GLU A CA 1
ATOM 888 C C . GLU A 1 122 ? 3.875 13.001 -29.203 1.00 39.19 122 GLU A C 1
ATOM 890 O O . GLU A 1 122 ? 3.377 14.114 -29.328 1.00 39.19 122 GLU A O 1
ATOM 895 N N . GLU A 1 123 ? 3.100 11.949 -28.961 1.00 39.41 123 GLU A N 1
ATOM 896 C CA . GLU A 1 123 ? 1.659 12.108 -28.739 1.00 39.41 123 GLU A CA 1
ATOM 897 C C . GLU A 1 123 ? 1.226 11.306 -27.512 1.00 39.41 123 GLU A C 1
ATOM 899 O O . GLU A 1 123 ? 1.755 10.232 -27.229 1.00 39.41 123 GLU A O 1
ATOM 904 N N . GLU A 1 124 ? 0.343 11.931 -26.743 1.00 34.38 124 GLU A N 1
ATOM 905 C CA . GLU A 1 124 ? -0.004 11.683 -25.344 1.00 34.38 124 GLU A CA 1
ATOM 906 C C . GLU A 1 124 ? -0.247 10.204 -24.964 1.00 34.38 124 GLU A C 1
ATOM 908 O O . GLU A 1 124 ? -0.795 9.420 -25.743 1.00 34.38 124 GLU A O 1
ATOM 913 N N . CYS A 1 125 ? 0.113 9.860 -23.716 1.00 45.31 125 CYS A N 1
ATOM 914 C CA . CYS A 1 125 ? -0.551 8.806 -22.940 1.00 45.31 125 CYS A CA 1
ATOM 915 C C . CYS A 1 125 ? -1.676 9.458 -22.108 1.00 45.31 125 CYS A C 1
ATOM 917 O O . CYS A 1 125 ? -2.728 8.811 -21.951 1.00 45.31 125 CYS A O 1
#

Secondary structure (DSSP, 8-state):
------------PPPPPPPPP----SS--BPPPEEEEEEEETTTTEEE-TTHHHHTTPEE---SSPBTTTBS---EEE--SS-B-S--TTTTTSSHHHHHHHH-TT-EEEEEEEE-----SSS--

Sequence (125 aa):
MKSSLLALAVFLAPALAAPAPLAQQGPDAWFPDVWSCRCHSAAQDLSIVQPICNSAGGADQTLNPPHPTLGRNVWCSKISTKSAQRTNRLAGAFNDAACAKQFGAGFVAECKVTGYTLCFGEEEC

Radius of gyration: 28.95 Å; chains: 1; bounding box: 30×48×108 Å

pLDDT: mean 74.2, std 19.79, range [34.38, 97.69]

Foldseek 3Di:
DDDDDDDDDDDDDPDDPDPDPDDPPDDDQFQEFKKKKWWDFPVVRDTACPPLLVVLVWDFPFDPPADPPRGGDTITIDGDPGRDPHDDSSCVSFAQVNQCVVPNPRIGMDMDGDDHDDDDDDDDD